Protein AF-A0A2D9LAQ5-F1 (afdb_monomer)

Secondary structure (DSSP, 8-state):
-HHHHHHHHHHHH--HHHHHHHHHHHHHHHHHHHHHHHHHHHHHTHHHHHH-HHHHHHHHHHHHHHHHHHHHHIIIIIHHHHHHTTSSPPP-

Mean predicted aligned error: 6.58 Å

pLDDT: mean 83.54, std 8.56, range [57.47, 94.56]

Sequence (92 aa):
MVYVGALLRIAKHFSGAIKMLIALPIYVLYSVVLVSPLFYMLGQFRPEIQASNLYYAGVLFVWAVVVIPSVVYLGKYRIYELRRAGYFLPSR

Structure (mmCIF, N/CA/C/O backbone):
data_AF-A0A2D9LAQ5-F1
#
_entry.id   AF-A0A2D9LAQ5-F1
#
loop_
_atom_site.group_PDB
_atom_site.id
_atom_site.type_symbol
_atom_site.label_atom_id
_atom_site.label_alt_id
_atom_site.label_comp_id
_atom_site.label_asym_id
_atom_site.label_entity_id
_atom_site.label_seq_id
_atom_site.pdbx_PDB_ins_code
_atom_site.Cartn_x
_atom_site.Cartn_y
_atom_site.Cartn_z
_atom_site.occupancy
_atom_site.B_iso_or_equiv
_atom_site.auth_seq_id
_atom_site.auth_comp_id
_atom_site.auth_asym_id
_atom_site.auth_atom_id
_atom_site.pdbx_PDB_model_num
ATOM 1 N N . MET A 1 1 ? -11.342 -8.055 2.021 1.00 59.53 1 MET A N 1
ATOM 2 C CA . MET A 1 1 ? -12.286 -8.334 3.135 1.00 59.53 1 MET A CA 1
ATOM 3 C C . MET A 1 1 ? -11.625 -8.984 4.352 1.00 59.53 1 MET A C 1
ATOM 5 O O . MET A 1 1 ? -11.908 -8.547 5.461 1.00 59.53 1 MET A O 1
ATOM 9 N N . VAL A 1 2 ? -10.731 -9.964 4.163 1.00 72.62 2 VAL A N 1
ATOM 10 C CA . VAL A 1 2 ? -10.072 -10.717 5.253 1.00 72.62 2 VAL A CA 1
ATOM 11 C C . VAL A 1 2 ? -9.279 -9.822 6.217 1.00 72.62 2 VAL A C 1
ATOM 13 O O . VAL A 1 2 ? -9.470 -9.923 7.423 1.00 72.62 2 VAL A O 1
ATOM 16 N N . TYR A 1 3 ? -8.474 -8.888 5.698 1.00 76.75 3 TYR A N 1
ATOM 17 C CA . TYR A 1 3 ? -7.652 -7.982 6.514 1.00 76.75 3 TYR A CA 1
ATOM 18 C C . TYR A 1 3 ? -8.476 -7.132 7.499 1.00 76.75 3 TYR A C 1
ATOM 20 O O . TYR A 1 3 ? -8.243 -7.161 8.705 1.00 76.75 3 TYR A O 1
ATOM 28 N N . VAL A 1 4 ? -9.504 -6.432 7.007 1.00 75.19 4 VAL A N 1
ATOM 29 C CA . VAL A 1 4 ? -10.359 -5.594 7.866 1.00 75.19 4 VAL A CA 1
ATOM 30 C C . VAL A 1 4 ? -11.173 -6.439 8.844 1.00 75.19 4 VAL A C 1
ATOM 32 O O . VAL A 1 4 ? -11.297 -6.074 10.008 1.00 75.19 4 VAL A O 1
ATOM 35 N N . GLY A 1 5 ? -11.694 -7.588 8.401 1.00 77.69 5 GLY A N 1
ATOM 36 C CA . GLY A 1 5 ? -12.418 -8.507 9.281 1.00 77.69 5 GLY A CA 1
ATOM 37 C C . GLY A 1 5 ? -11.551 -9.026 10.432 1.00 77.69 5 GLY A C 1
ATOM 38 O O . GLY A 1 5 ? -12.022 -9.091 11.567 1.00 77.69 5 GLY A O 1
ATOM 39 N N . ALA A 1 6 ? -10.279 -9.333 10.164 1.00 78.75 6 ALA A N 1
ATOM 40 C CA . ALA A 1 6 ? -9.326 -9.763 11.182 1.00 78.75 6 ALA A CA 1
ATOM 41 C C . ALA A 1 6 ? -9.064 -8.660 12.219 1.00 78.75 6 ALA A C 1
ATOM 43 O O . ALA A 1 6 ? -9.171 -8.914 13.417 1.00 78.75 6 ALA A O 1
ATOM 44 N N . LEU A 1 7 ? -8.824 -7.423 11.773 1.00 81.06 7 LEU A N 1
ATOM 45 C CA . LEU A 1 7 ? -8.634 -6.280 12.671 1.00 81.06 7 LEU A CA 1
ATOM 46 C C . LEU A 1 7 ? -9.875 -5.999 13.526 1.00 81.06 7 LEU A C 1
ATOM 48 O O . LEU A 1 7 ? -9.770 -5.817 14.735 1.00 81.06 7 LEU A O 1
ATOM 52 N N . LEU A 1 8 ? -11.072 -6.028 12.939 1.00 80.94 8 LEU A N 1
ATOM 53 C CA . LEU A 1 8 ? -12.309 -5.838 13.701 1.00 80.94 8 LEU A CA 1
ATOM 54 C C . LEU A 1 8 ? -12.540 -6.961 14.721 1.00 80.94 8 LEU A C 1
ATOM 56 O O . LEU A 1 8 ? -13.018 -6.698 15.823 1.00 80.94 8 LEU A O 1
ATOM 60 N N . ARG A 1 9 ? -12.184 -8.209 14.393 1.00 82.06 9 ARG A N 1
ATOM 61 C CA . ARG A 1 9 ? -12.266 -9.333 15.338 1.00 82.06 9 ARG A CA 1
ATOM 62 C C . ARG A 1 9 ? -11.294 -9.159 16.508 1.00 82.06 9 ARG A C 1
ATOM 64 O O . ARG A 1 9 ? -11.686 -9.439 17.641 1.00 82.06 9 ARG A O 1
ATOM 71 N N . ILE A 1 10 ? -10.083 -8.660 16.256 1.00 80.94 10 ILE A N 1
ATOM 72 C CA . ILE A 1 10 ? -9.107 -8.339 17.307 1.00 80.94 10 ILE A CA 1
ATOM 73 C C . ILE A 1 10 ? -9.641 -7.214 18.191 1.00 80.94 10 ILE A C 1
ATOM 75 O O . ILE A 1 10 ? -9.630 -7.356 19.408 1.00 80.94 10 ILE A O 1
ATOM 79 N N . ALA A 1 11 ? -10.194 -6.150 17.609 1.00 80.69 11 ALA A N 1
ATOM 80 C CA . ALA A 1 11 ? -10.780 -5.052 18.377 1.00 80.69 11 ALA A CA 1
ATOM 81 C C . ALA A 1 11 ? -11.976 -5.458 19.253 1.00 80.69 11 ALA A C 1
ATOM 83 O O . ALA A 1 11 ? -12.249 -4.785 20.242 1.00 80.69 11 ALA A O 1
ATOM 84 N N . LYS A 1 12 ? -12.684 -6.546 18.921 1.00 82.44 12 LYS A N 1
ATOM 85 C CA . LYS A 1 12 ? -13.744 -7.099 19.782 1.00 82.44 12 LYS A CA 1
ATOM 86 C C . LYS A 1 12 ? -13.210 -7.827 21.021 1.00 82.44 12 LYS A C 1
ATOM 88 O O . LYS A 1 12 ? -13.931 -7.898 22.006 1.00 82.44 12 LYS A O 1
ATOM 93 N N . HIS A 1 13 ? -12.000 -8.384 20.963 1.00 83.69 13 HIS A N 1
ATOM 94 C CA . HIS A 1 13 ? -11.433 -9.210 22.042 1.00 83.69 13 HIS A CA 1
ATOM 95 C C . HIS A 1 13 ? -10.332 -8.498 22.835 1.00 83.69 13 HIS A C 1
ATOM 97 O O . HIS A 1 13 ? -10.083 -8.848 23.983 1.00 83.69 13 HIS A O 1
ATOM 103 N N . PHE A 1 14 ? -9.674 -7.502 22.239 1.00 82.00 14 PHE A N 1
ATOM 104 C CA . PHE A 1 14 ? -8.509 -6.835 22.809 1.00 82.00 14 PHE A CA 1
ATOM 105 C C . PHE A 1 14 ? -8.679 -5.314 22.778 1.00 82.00 14 PHE A C 1
ATOM 107 O O . PHE A 1 14 ? -9.132 -4.739 21.786 1.00 82.00 14 PHE A O 1
ATOM 114 N N . SER A 1 15 ? -8.246 -4.649 23.847 1.00 78.69 15 SER A N 1
ATOM 115 C CA . SER A 1 15 ? -8.230 -3.190 23.984 1.00 78.69 15 SER A CA 1
ATOM 116 C C . SER A 1 15 ? -6.807 -2.670 24.248 1.00 78.69 15 SER A C 1
ATOM 118 O O . SER A 1 15 ? -5.878 -3.438 24.512 1.00 78.69 15 SER A O 1
ATOM 120 N N . GLY A 1 16 ? -6.607 -1.355 24.110 1.00 79.19 16 GLY A N 1
ATOM 121 C CA . GLY A 1 16 ? -5.329 -0.700 24.418 1.00 79.19 16 GLY A CA 1
ATOM 122 C C . GLY A 1 16 ? -4.137 -1.179 23.574 1.00 79.19 16 GLY A C 1
ATOM 123 O O . GLY A 1 16 ? -4.276 -1.485 22.387 1.00 79.19 16 GLY A O 1
ATOM 124 N N . ALA A 1 17 ? -2.951 -1.226 24.189 1.00 80.25 17 ALA A N 1
ATOM 125 C CA . ALA A 1 17 ? -1.688 -1.558 23.522 1.00 80.25 17 ALA A CA 1
ATOM 126 C C . ALA A 1 17 ? -1.629 -3.005 22.993 1.00 80.25 17 ALA A C 1
ATOM 128 O O . ALA A 1 17 ? -1.044 -3.257 21.941 1.00 80.25 17 ALA A O 1
ATOM 129 N N . ILE A 1 18 ? -2.292 -3.950 23.668 1.00 81.38 18 ILE A N 1
ATOM 130 C CA . ILE A 1 18 ? -2.307 -5.372 23.281 1.00 81.38 18 ILE A CA 1
ATOM 131 C C . ILE A 1 18 ? -2.950 -5.549 21.898 1.00 81.38 18 ILE A C 1
ATOM 133 O O . ILE A 1 18 ? -2.435 -6.271 21.046 1.00 81.38 18 ILE A O 1
ATOM 137 N N . LYS A 1 19 ? -4.031 -4.811 21.625 1.00 82.44 19 LYS A N 1
ATOM 138 C CA . LYS A 1 19 ? -4.696 -4.789 20.316 1.00 82.44 19 LYS A CA 1
ATOM 139 C C . LYS A 1 19 ? -3.754 -4.344 19.188 1.00 82.44 19 LYS A C 1
ATOM 141 O O . LYS A 1 19 ? -3.815 -4.898 18.091 1.00 82.44 19 LYS A O 1
ATOM 146 N N . MET A 1 20 ? -2.904 -3.346 19.446 1.00 79.88 20 MET A N 1
ATOM 147 C CA . MET A 1 20 ? -1.918 -2.842 18.478 1.00 79.88 20 MET A CA 1
ATOM 148 C C . MET A 1 20 ? -0.831 -3.884 18.204 1.00 79.88 20 MET A C 1
ATOM 150 O O . MET A 1 20 ? -0.519 -4.143 17.044 1.00 79.88 20 MET A O 1
ATOM 154 N N . LEU A 1 21 ? -0.313 -4.531 19.254 1.00 85.56 21 LEU A N 1
ATOM 155 C CA . LEU A 1 21 ? 0.710 -5.574 19.129 1.00 85.56 21 LEU A CA 1
ATOM 156 C C . LEU A 1 21 ? 0.227 -6.759 18.286 1.00 85.56 21 LEU A C 1
ATOM 158 O O . LEU A 1 21 ? 0.972 -7.251 17.448 1.00 85.56 21 LEU A O 1
ATOM 162 N N . ILE A 1 22 ? -1.031 -7.177 18.449 1.00 83.12 22 ILE A N 1
ATOM 163 C CA . ILE A 1 22 ? -1.615 -8.287 17.674 1.00 83.12 22 ILE A CA 1
ATOM 164 C C . ILE A 1 22 ? -1.959 -7.857 16.237 1.00 83.12 22 ILE A C 1
ATOM 166 O O . ILE A 1 22 ? -1.867 -8.652 15.302 1.00 83.12 22 ILE A O 1
ATOM 170 N N . ALA A 1 23 ? -2.341 -6.597 16.028 1.00 82.00 23 ALA A N 1
ATOM 171 C CA . ALA A 1 23 ? -2.637 -6.074 14.696 1.00 82.00 23 ALA A CA 1
ATOM 172 C C . ALA A 1 23 ? -1.382 -5.865 13.832 1.00 82.00 23 ALA A C 1
ATOM 174 O O . ALA A 1 23 ? -1.471 -5.940 12.605 1.00 82.00 23 ALA A O 1
ATOM 175 N N . LEU A 1 24 ? -0.222 -5.626 14.450 1.00 84.00 24 LEU A N 1
ATOM 176 C CA . LEU A 1 24 ? 1.027 -5.338 13.747 1.00 84.00 24 LEU A CA 1
ATOM 177 C C . LEU A 1 24 ? 1.474 -6.493 12.819 1.00 84.00 24 LEU A C 1
ATOM 179 O O . LEU A 1 24 ? 1.682 -6.224 11.635 1.00 84.00 24 LEU A O 1
ATOM 183 N N . PRO A 1 25 ? 1.540 -7.772 13.248 1.00 87.56 25 PRO A N 1
ATOM 184 C CA . PRO A 1 25 ? 1.838 -8.889 12.345 1.00 87.56 25 PRO A CA 1
ATOM 185 C C . PRO A 1 25 ? 0.881 -8.990 11.154 1.00 87.56 25 PRO A C 1
ATOM 187 O O . PRO A 1 25 ? 1.299 -9.294 10.040 1.00 87.56 25 PRO A O 1
ATOM 190 N N . ILE A 1 26 ? -0.405 -8.696 11.362 1.00 86.31 26 ILE A N 1
ATOM 191 C CA . ILE A 1 26 ? -1.418 -8.737 10.299 1.00 86.31 26 ILE A CA 1
ATOM 192 C C . ILE A 1 26 ? -1.191 -7.611 9.294 1.00 86.31 26 ILE A C 1
ATOM 194 O O . ILE A 1 26 ? -1.345 -7.823 8.092 1.00 86.31 26 ILE A O 1
ATOM 198 N N . TYR A 1 27 ? -0.800 -6.427 9.767 1.00 83.50 27 TYR A N 1
ATOM 199 C CA . TYR A 1 27 ? -0.374 -5.336 8.898 1.00 83.50 27 TYR A CA 1
ATOM 200 C C . TYR A 1 27 ? 0.858 -5.725 8.075 1.00 83.50 27 TYR A C 1
ATOM 202 O O . TYR A 1 27 ? 0.851 -5.543 6.862 1.00 83.50 27 TYR A O 1
ATOM 210 N N . VAL A 1 28 ? 1.878 -6.320 8.701 1.00 86.81 28 VAL A N 1
ATOM 211 C CA . VAL A 1 28 ? 3.091 -6.774 8.001 1.00 86.81 28 VAL A CA 1
ATOM 212 C C . VAL A 1 28 ? 2.749 -7.800 6.920 1.00 86.81 28 VAL A C 1
ATOM 214 O O . VAL A 1 28 ? 3.149 -7.627 5.771 1.00 86.81 28 VAL A O 1
ATOM 217 N N . LEU A 1 29 ? 1.953 -8.822 7.249 1.00 88.44 29 LEU A N 1
ATOM 218 C CA . LEU A 1 29 ? 1.505 -9.829 6.283 1.00 88.44 29 LEU A CA 1
ATOM 219 C C . LEU A 1 29 ? 0.729 -9.202 5.121 1.00 88.44 29 LEU A C 1
ATOM 221 O O . LEU A 1 29 ? 0.970 -9.536 3.963 1.00 88.44 29 LEU A O 1
ATOM 225 N N . TYR A 1 30 ? -0.178 -8.270 5.413 1.00 85.06 30 TYR A N 1
ATOM 226 C CA . TYR A 1 30 ? -0.946 -7.574 4.386 1.00 85.06 30 TYR A CA 1
ATOM 227 C C . TYR A 1 30 ? -0.050 -6.750 3.451 1.00 85.06 30 TYR A C 1
ATOM 229 O O . TYR A 1 30 ? -0.221 -6.806 2.234 1.00 85.06 30 TYR A O 1
ATOM 237 N N . SER A 1 31 ?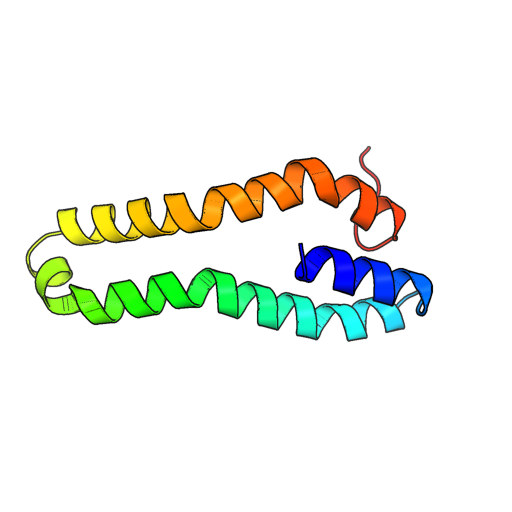 0.945 -6.049 3.998 1.00 85.31 31 SER A N 1
ATOM 238 C CA . SER A 1 31 ? 1.937 -5.311 3.211 1.00 85.31 31 SER A CA 1
ATOM 239 C C . SER A 1 31 ? 2.756 -6.238 2.311 1.00 85.31 31 SER A C 1
ATOM 241 O O . SER A 1 31 ? 2.929 -5.938 1.134 1.00 85.31 31 SER A O 1
ATOM 243 N N . VAL A 1 32 ? 3.200 -7.394 2.815 1.00 89.81 32 VAL A N 1
ATOM 244 C CA . VAL A 1 32 ? 3.917 -8.388 1.996 1.00 89.81 32 VAL A CA 1
ATOM 245 C C . VAL A 1 32 ? 3.046 -8.867 0.833 1.00 89.81 32 VAL A C 1
ATOM 247 O O . VAL A 1 32 ? 3.514 -8.902 -0.301 1.00 89.81 32 VAL A O 1
ATOM 250 N N . VAL A 1 33 ? 1.771 -9.172 1.084 1.00 88.81 33 VAL A N 1
ATOM 251 C CA . VAL A 1 33 ? 0.825 -9.610 0.043 1.00 88.81 33 VAL A CA 1
ATOM 252 C C . VAL A 1 33 ? 0.556 -8.518 -0.998 1.00 88.81 33 VAL A C 1
ATOM 254 O O . VAL A 1 33 ? 0.377 -8.832 -2.170 1.00 88.81 33 VAL A O 1
ATOM 257 N N . LEU A 1 34 ? 0.539 -7.242 -0.606 1.00 87.50 34 LEU A N 1
ATOM 258 C CA . LEU A 1 34 ? 0.352 -6.130 -1.545 1.00 87.50 34 LEU A CA 1
ATOM 259 C C . LEU A 1 34 ? 1.562 -5.894 -2.457 1.00 87.50 34 LEU A C 1
ATOM 261 O O . LEU A 1 34 ? 1.399 -5.484 -3.609 1.00 87.50 34 LEU A O 1
ATOM 265 N N . VAL A 1 35 ? 2.773 -6.113 -1.943 1.00 89.38 35 VAL A N 1
ATOM 266 C CA . VAL A 1 35 ? 4.013 -5.802 -2.666 1.00 89.38 35 VAL A CA 1
ATOM 267 C C . VAL A 1 35 ? 4.570 -7.028 -3.405 1.00 89.38 35 VAL A C 1
ATOM 269 O O . VAL A 1 35 ? 5.265 -6.872 -4.407 1.00 89.38 35 VAL A O 1
ATOM 272 N N . SER A 1 36 ? 4.225 -8.254 -2.997 1.00 91.56 36 SER A N 1
ATOM 273 C CA . SER A 1 36 ? 4.712 -9.479 -3.649 1.00 91.56 36 SER A CA 1
ATOM 274 C C . SER A 1 36 ? 4.433 -9.566 -5.157 1.00 91.56 36 SER A C 1
ATOM 276 O O . SER A 1 36 ? 5.347 -9.983 -5.874 1.00 91.56 36 SER A O 1
ATOM 278 N N . PRO A 1 37 ? 3.276 -9.123 -5.699 1.00 89.75 37 PRO A N 1
ATOM 279 C CA . PRO A 1 37 ? 3.036 -9.184 -7.137 1.00 89.75 37 PRO A CA 1
ATOM 280 C C . PRO A 1 37 ? 3.984 -8.267 -7.912 1.00 89.75 37 PRO A C 1
ATOM 282 O O . PRO A 1 37 ? 4.413 -8.621 -9.006 1.00 89.75 37 PRO A O 1
ATOM 285 N N . LEU A 1 38 ? 4.361 -7.121 -7.331 1.00 92.81 38 LEU A N 1
ATOM 286 C CA . LEU A 1 38 ? 5.319 -6.203 -7.944 1.00 92.81 38 LEU A CA 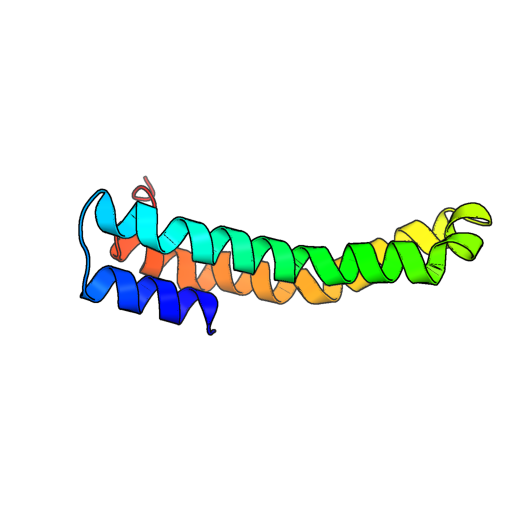1
ATOM 287 C C . LEU A 1 38 ? 6.696 -6.854 -8.053 1.00 92.81 38 LEU A C 1
ATOM 289 O O . LEU A 1 38 ? 7.278 -6.868 -9.131 1.00 92.81 38 LEU A O 1
ATOM 293 N N . PHE A 1 39 ? 7.202 -7.434 -6.961 1.00 93.31 39 PHE A N 1
ATOM 294 C CA . PHE A 1 39 ? 8.496 -8.124 -6.978 1.00 93.31 39 PHE A CA 1
ATOM 295 C C . PHE A 1 39 ? 8.511 -9.298 -7.954 1.00 93.31 39 PHE A C 1
ATOM 297 O O . PHE A 1 39 ? 9.487 -9.473 -8.681 1.00 93.31 39 PHE A O 1
ATOM 304 N N . TYR A 1 40 ? 7.421 -10.066 -8.004 1.00 93.38 40 TYR A N 1
ATOM 305 C CA . TYR A 1 40 ? 7.272 -11.148 -8.967 1.00 93.38 40 TYR A CA 1
ATOM 306 C C . TYR A 1 40 ? 7.355 -10.633 -10.411 1.00 93.38 40 TYR A C 1
ATOM 308 O O . TYR A 1 40 ? 8.165 -11.132 -11.188 1.00 93.38 40 TYR A O 1
ATOM 316 N N . MET A 1 41 ? 6.586 -9.596 -10.761 1.00 92.12 41 MET A N 1
ATOM 317 C CA . MET A 1 41 ? 6.593 -9.022 -12.111 1.00 92.12 41 MET A CA 1
ATOM 318 C C . MET A 1 41 ? 7.947 -8.397 -12.474 1.00 92.12 41 MET A C 1
ATOM 320 O O . MET A 1 41 ? 8.428 -8.594 -13.585 1.00 92.12 41 MET A O 1
ATOM 324 N N . LEU A 1 42 ? 8.598 -7.693 -11.543 1.00 93.50 42 LEU A N 1
ATOM 325 C CA . LEU A 1 42 ? 9.930 -7.116 -11.764 1.00 93.50 42 LEU A CA 1
ATOM 326 C C . LEU A 1 42 ? 10.998 -8.189 -12.008 1.00 93.50 42 LEU A C 1
ATOM 328 O O . LEU A 1 42 ? 11.918 -7.965 -12.791 1.00 93.50 42 LEU A O 1
ATOM 332 N N . GLY A 1 43 ? 10.889 -9.343 -11.345 1.00 92.62 43 GLY A N 1
ATOM 333 C CA . GLY A 1 43 ? 11.766 -10.487 -11.588 1.00 92.62 43 GLY A CA 1
ATOM 334 C C . GLY A 1 43 ? 11.487 -11.162 -12.931 1.00 92.62 43 GLY A C 1
ATOM 335 O O . GLY A 1 43 ? 12.420 -11.426 -13.685 1.00 92.62 43 GLY A O 1
ATOM 336 N N . GLN A 1 44 ? 10.208 -11.393 -13.236 1.00 94.25 44 GLN A N 1
ATOM 337 C CA . GLN A 1 44 ? 9.754 -12.075 -14.449 1.00 94.25 44 GLN A CA 1
ATOM 338 C C . GLN A 1 44 ? 10.108 -11.299 -15.726 1.00 94.25 44 GLN A C 1
ATOM 340 O O . GLN A 1 44 ? 10.569 -11.904 -16.685 1.00 94.25 44 GLN A O 1
ATOM 345 N N . PHE A 1 45 ? 9.924 -9.974 -15.726 1.00 93.00 45 PHE A N 1
ATOM 346 C CA . PHE A 1 45 ? 10.142 -9.107 -16.894 1.00 93.00 45 PHE A CA 1
ATOM 347 C C . PHE A 1 45 ? 11.487 -8.365 -16.857 1.00 93.00 45 PHE A C 1
ATOM 349 O O . PHE A 1 45 ? 11.651 -7.303 -17.459 1.00 93.00 45 PHE A O 1
ATOM 356 N N . ARG A 1 46 ? 12.456 -8.866 -16.080 1.00 92.06 46 ARG A N 1
ATOM 357 C CA . ARG A 1 46 ? 13.744 -8.189 -15.878 1.00 92.06 46 ARG A CA 1
ATOM 358 C C . ARG A 1 46 ? 14.508 -7.937 -17.192 1.00 92.06 46 ARG A C 1
ATOM 360 O O . ARG A 1 46 ? 15.009 -6.820 -17.337 1.00 92.06 46 ARG A O 1
ATOM 367 N N . PRO A 1 47 ? 14.611 -8.896 -18.137 1.00 93.06 47 PRO A N 1
ATOM 368 C CA . PRO A 1 47 ? 15.269 -8.656 -19.425 1.00 93.06 47 PRO A CA 1
ATOM 369 C C . PRO A 1 47 ? 14.587 -7.554 -20.249 1.00 93.06 47 PRO A C 1
ATOM 371 O O . PRO A 1 47 ? 15.252 -6.685 -20.806 1.00 93.06 47 PRO A O 1
ATOM 374 N N . GLU A 1 48 ? 13.257 -7.543 -20.283 1.00 93.06 48 GLU A N 1
ATOM 375 C CA . GLU A 1 48 ? 12.453 -6.585 -21.041 1.00 93.06 48 GLU A CA 1
ATOM 376 C C . GLU A 1 48 ? 12.525 -5.181 -20.432 1.00 93.06 48 GLU A C 1
ATOM 378 O O . GLU A 1 48 ? 12.629 -4.190 -21.156 1.00 93.06 48 GLU A O 1
ATOM 383 N N . ILE A 1 49 ? 12.548 -5.090 -19.099 1.00 92.19 49 ILE A N 1
ATOM 384 C CA . ILE A 1 49 ? 12.759 -3.838 -18.362 1.00 92.19 49 ILE A CA 1
ATOM 385 C C . ILE A 1 49 ? 14.136 -3.243 -18.679 1.00 92.19 49 ILE A C 1
ATOM 387 O O . ILE A 1 49 ? 14.246 -2.032 -18.857 1.00 92.19 49 ILE A O 1
ATOM 391 N N . GLN A 1 50 ? 15.182 -4.073 -18.769 1.00 91.81 50 GLN A N 1
ATOM 392 C CA . GLN A 1 50 ? 16.521 -3.607 -19.149 1.00 91.81 50 GLN A CA 1
ATOM 393 C C . GLN A 1 50 ? 16.587 -3.146 -20.608 1.00 91.81 50 GLN A C 1
ATOM 395 O O . GLN A 1 50 ? 17.358 -2.243 -20.925 1.00 91.81 50 GLN A O 1
ATOM 400 N N . ALA A 1 51 ? 15.773 -3.737 -21.485 1.00 91.56 51 ALA A N 1
ATOM 401 C CA . ALA A 1 51 ? 15.695 -3.352 -22.888 1.00 91.56 51 ALA A CA 1
ATOM 402 C C . ALA A 1 51 ? 14.911 -2.046 -23.105 1.00 91.56 51 ALA A C 1
ATOM 404 O O . ALA A 1 51 ? 15.248 -1.270 -23.998 1.00 91.56 51 ALA A O 1
ATOM 405 N N . SER A 1 52 ? 13.859 -1.786 -22.319 1.00 91.38 52 SER A N 1
ATOM 406 C CA . SER A 1 52 ? 13.076 -0.554 -22.431 1.00 91.38 52 SER A CA 1
ATOM 407 C C . SER A 1 52 ? 12.318 -0.196 -21.152 1.00 91.38 52 SER A C 1
ATOM 409 O O . SER A 1 52 ? 11.557 -0.990 -20.596 1.00 91.38 52 SER A O 1
ATOM 411 N N . ASN A 1 53 ? 12.405 1.083 -20.774 1.00 89.94 53 ASN A N 1
ATOM 412 C CA . ASN A 1 53 ? 11.642 1.662 -19.664 1.00 89.94 53 ASN A CA 1
ATOM 413 C C . ASN A 1 53 ? 10.115 1.592 -19.857 1.00 89.94 53 ASN A C 1
ATOM 415 O O . ASN A 1 53 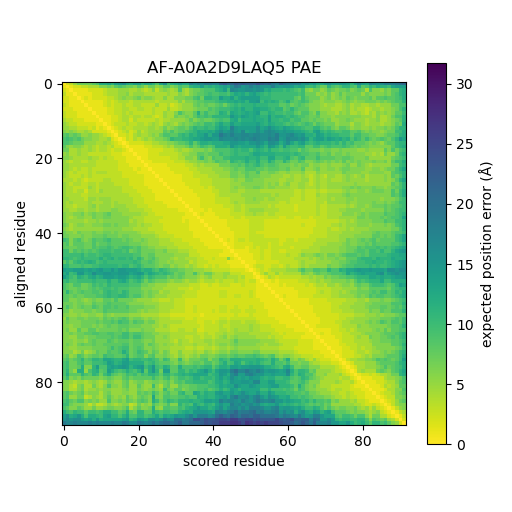? 9.374 1.731 -18.883 1.00 89.94 53 ASN A O 1
ATOM 419 N N . LEU A 1 54 ? 9.623 1.353 -21.079 1.00 91.75 54 LEU A N 1
ATOM 420 C CA . LEU A 1 54 ? 8.192 1.152 -21.327 1.00 91.75 54 LEU A CA 1
ATOM 421 C C . LEU A 1 54 ? 7.661 -0.102 -20.619 1.00 91.75 54 LEU A C 1
ATOM 423 O O . LEU A 1 54 ? 6.546 -0.078 -20.100 1.00 91.75 54 LEU A O 1
ATOM 427 N N . TYR A 1 55 ? 8.466 -1.165 -20.521 1.00 90.00 55 TYR A N 1
ATOM 428 C CA . TYR A 1 55 ? 8.081 -2.373 -19.786 1.00 90.00 55 TYR A CA 1
ATOM 429 C C . TYR A 1 55 ? 8.003 -2.119 -18.283 1.00 90.00 55 TYR A C 1
ATOM 431 O O . TYR A 1 55 ? 7.077 -2.591 -17.628 1.00 90.00 55 TYR A O 1
ATOM 439 N N . TYR A 1 56 ? 8.911 -1.302 -17.744 1.00 90.50 56 TYR A N 1
ATOM 440 C CA . TYR A 1 56 ? 8.851 -0.882 -16.346 1.00 90.50 56 TYR A CA 1
ATOM 441 C C . TYR A 1 56 ? 7.565 -0.098 -16.045 1.00 90.50 56 TYR A C 1
ATOM 443 O O . TYR A 1 56 ? 6.858 -0.409 -15.085 1.00 90.50 56 TYR A O 1
ATOM 451 N N . ALA A 1 57 ? 7.207 0.862 -16.905 1.00 93.31 57 ALA A N 1
ATOM 452 C CA . ALA A 1 57 ? 5.954 1.606 -16.782 1.00 93.31 57 ALA A CA 1
ATOM 453 C C . ALA A 1 57 ? 4.722 0.686 -16.885 1.00 93.31 57 ALA A C 1
ATOM 455 O O . ALA A 1 57 ? 3.784 0.827 -16.100 1.00 93.31 57 ALA A O 1
ATOM 456 N N . GLY A 1 58 ? 4.746 -0.292 -17.796 1.00 93.88 58 GLY A N 1
ATOM 457 C CA . GLY A 1 58 ? 3.695 -1.300 -17.936 1.00 93.88 58 GLY A CA 1
ATOM 458 C C . GLY A 1 58 ? 3.522 -2.161 -16.681 1.00 93.88 58 GLY A C 1
ATOM 459 O O . GLY A 1 58 ? 2.401 -2.326 -16.203 1.00 93.88 58 GLY A O 1
ATOM 460 N N . VAL A 1 59 ? 4.621 -2.644 -16.094 1.00 93.38 59 VAL A N 1
ATOM 461 C CA . VAL A 1 59 ? 4.604 -3.416 -14.839 1.00 93.38 59 VAL A CA 1
ATOM 462 C C . VAL A 1 59 ? 4.011 -2.595 -13.693 1.00 93.38 59 VAL A C 1
ATOM 464 O O . VAL A 1 59 ? 3.135 -3.085 -12.978 1.00 93.38 59 VAL A O 1
ATOM 467 N N . LEU A 1 60 ? 4.424 -1.332 -13.541 1.00 93.75 60 LEU A N 1
ATOM 468 C CA . LEU A 1 60 ? 3.866 -0.441 -12.519 1.00 93.75 60 LEU A CA 1
ATOM 469 C C . LEU A 1 60 ? 2.373 -0.185 -12.730 1.00 93.75 60 LEU A C 1
ATOM 471 O O . LEU A 1 60 ? 1.612 -0.197 -11.764 1.00 93.75 60 LEU A O 1
ATOM 475 N N . PHE A 1 61 ? 1.947 0.020 -13.977 1.00 94.56 61 PHE A N 1
ATOM 476 C CA . PHE A 1 61 ? 0.545 0.248 -14.307 1.00 94.56 61 PHE A CA 1
ATOM 477 C C . PHE A 1 61 ? -0.319 -0.970 -13.969 1.00 94.56 61 PHE A C 1
ATOM 479 O O . PHE A 1 61 ? -1.327 -0.837 -13.277 1.00 94.56 61 PHE A O 1
ATOM 486 N N . VAL A 1 62 ? 0.096 -2.168 -14.388 1.00 93.25 62 VAL A N 1
ATOM 487 C CA . VAL A 1 62 ? -0.629 -3.412 -14.091 1.00 93.25 62 VAL A CA 1
ATOM 488 C C . VAL A 1 62 ? -0.686 -3.660 -12.585 1.00 93.25 62 VAL A C 1
ATOM 490 O O . VAL A 1 62 ? -1.756 -3.953 -12.050 1.00 93.25 62 VAL A O 1
ATOM 493 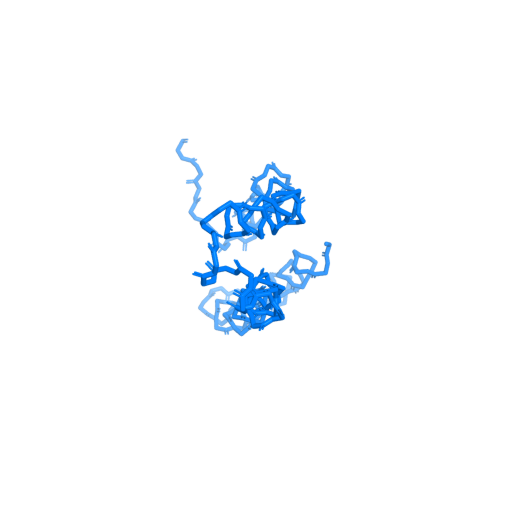N N . TRP A 1 63 ? 0.430 -3.481 -11.875 1.00 93.00 63 TRP A N 1
ATOM 494 C CA . TRP A 1 63 ? 0.452 -3.592 -10.419 1.00 93.00 63 TRP A CA 1
ATOM 495 C C . TRP A 1 63 ? -0.509 -2.596 -9.752 1.00 93.00 63 TRP A C 1
ATOM 497 O O . TRP A 1 63 ? -1.286 -2.977 -8.873 1.00 93.00 63 TRP A O 1
ATOM 507 N N . ALA A 1 64 ? -0.520 -1.341 -10.206 1.00 90.88 64 ALA A N 1
ATOM 508 C CA . ALA A 1 64 ? -1.418 -0.316 -9.693 1.00 90.88 64 ALA A CA 1
ATOM 509 C C . ALA A 1 64 ? -2.892 -0.682 -9.928 1.00 90.88 64 ALA A C 1
ATOM 511 O O . ALA A 1 64 ? -3.696 -0.572 -9.006 1.00 90.88 64 ALA A O 1
ATOM 512 N N . VAL A 1 65 ? -3.252 -1.193 -11.109 1.00 92.06 65 VAL A N 1
ATOM 513 C CA . VAL A 1 65 ? -4.619 -1.657 -11.414 1.00 92.06 65 VAL A CA 1
ATOM 514 C C . VAL A 1 65 ? -5.069 -2.771 -10.460 1.00 92.06 65 VAL A C 1
ATOM 516 O O . VAL A 1 65 ? -6.227 -2.792 -10.048 1.00 92.06 65 VAL A O 1
ATOM 519 N N . VAL A 1 66 ? -4.162 -3.663 -10.053 1.00 87.94 66 VAL A N 1
ATOM 520 C CA . VAL A 1 66 ? -4.460 -4.743 -9.097 1.00 87.94 66 VAL A CA 1
ATOM 521 C C . VAL A 1 66 ? -4.588 -4.218 -7.658 1.00 87.94 66 VAL A C 1
ATOM 523 O O . VAL A 1 66 ? -5.482 -4.632 -6.915 1.00 87.94 66 VAL A O 1
ATOM 526 N N . VAL A 1 67 ? -3.713 -3.299 -7.243 1.00 87.50 67 VAL A N 1
ATOM 527 C CA . VAL A 1 67 ? -3.612 -2.845 -5.844 1.00 87.50 67 VAL A CA 1
ATOM 528 C C . VAL A 1 67 ? -4.576 -1.707 -5.502 1.00 87.50 67 VAL A C 1
ATOM 530 O O . VAL A 1 67 ? -5.164 -1.709 -4.415 1.00 87.50 67 VAL A O 1
ATOM 533 N N . ILE A 1 68 ? -4.786 -0.750 -6.411 1.00 88.00 68 ILE A N 1
ATOM 534 C CA . ILE A 1 68 ? -5.597 0.455 -6.176 1.00 88.00 68 ILE A CA 1
ATOM 535 C C . ILE A 1 68 ? -7.013 0.123 -5.684 1.00 88.00 68 ILE A C 1
ATOM 537 O O . ILE A 1 68 ? -7.413 0.717 -4.681 1.00 88.00 68 ILE A O 1
ATOM 541 N N . PRO A 1 69 ? -7.775 -0.822 -6.275 1.00 86.25 69 PRO A N 1
ATOM 542 C CA . PRO A 1 69 ? -9.117 -1.146 -5.789 1.00 86.25 69 PRO A CA 1
ATOM 543 C C . PRO A 1 69 ? -9.126 -1.565 -4.315 1.00 86.25 69 PRO A C 1
ATOM 545 O O . PRO A 1 69 ? -9.992 -1.140 -3.548 1.00 86.25 69 PRO A O 1
ATOM 548 N N . SER A 1 70 ? -8.123 -2.339 -3.892 1.00 81.50 70 SER A N 1
ATOM 549 C CA . SER A 1 70 ? -7.981 -2.788 -2.503 1.00 81.50 70 SER A CA 1
ATOM 550 C C . SER A 1 70 ? -7.646 -1.632 -1.559 1.00 81.50 70 SER A C 1
ATOM 552 O O . SER A 1 70 ? -8.240 -1.528 -0.483 1.00 81.50 70 SER A O 1
ATOM 554 N N . VAL A 1 71 ? -6.739 -0.737 -1.966 1.00 83.12 71 VAL A N 1
ATOM 555 C CA . VAL A 1 71 ? -6.345 0.449 -1.185 1.00 83.12 71 VAL A CA 1
ATOM 556 C C . VAL A 1 71 ? -7.500 1.444 -1.067 1.00 83.12 71 VAL A C 1
ATOM 558 O O . VAL A 1 71 ? -7.817 1.891 0.036 1.00 83.12 71 VAL A O 1
ATOM 561 N N . VAL A 1 72 ? -8.179 1.745 -2.176 1.00 84.56 72 VAL A N 1
ATOM 562 C CA . VAL A 1 72 ? -9.346 2.638 -2.214 1.00 84.56 72 VAL A CA 1
ATOM 563 C C . VAL A 1 72 ? -10.475 2.077 -1.358 1.00 84.56 72 VAL A C 1
ATOM 565 O O . VAL A 1 72 ? -11.077 2.815 -0.577 1.00 84.56 72 VAL A O 1
ATOM 568 N N . TYR A 1 73 ? -10.741 0.771 -1.442 1.00 80.19 73 TYR A N 1
ATOM 569 C CA . TYR A 1 73 ? -11.762 0.135 -0.617 1.00 80.19 73 TYR A CA 1
ATOM 570 C C . TYR A 1 73 ? -11.458 0.275 0.884 1.00 80.19 73 TYR A C 1
ATOM 572 O O . TYR A 1 73 ? -12.333 0.638 1.674 1.00 80.19 73 TYR A O 1
ATOM 580 N N . LEU A 1 74 ? -10.203 0.040 1.278 1.00 75.38 74 LEU A N 1
ATOM 581 C CA . LEU A 1 74 ? -9.734 0.201 2.655 1.00 75.38 74 LEU A CA 1
ATOM 582 C C . LEU A 1 74 ? -9.872 1.640 3.156 1.00 75.38 74 LEU A C 1
ATOM 584 O O . LEU A 1 74 ? -10.464 1.867 4.214 1.00 75.38 74 LEU A O 1
ATOM 588 N N . GLY A 1 75 ? -9.359 2.599 2.385 1.00 74.69 75 GLY A N 1
ATOM 589 C CA . GLY A 1 75 ? -9.358 4.012 2.750 1.00 74.69 75 GLY A CA 1
ATOM 590 C C . GLY A 1 75 ? -10.760 4.614 2.812 1.00 74.69 75 GLY A C 1
ATOM 591 O O . GLY A 1 75 ? -11.078 5.333 3.753 1.00 74.69 75 GLY A O 1
ATOM 592 N N . LYS A 1 76 ? -11.626 4.290 1.847 1.00 73.62 76 LYS A N 1
ATOM 593 C CA . LYS A 1 76 ? -12.950 4.913 1.730 1.00 73.62 76 LYS A CA 1
ATOM 594 C C . LYS A 1 76 ? -14.006 4.270 2.628 1.00 73.62 76 LYS A C 1
ATOM 596 O O . LYS A 1 76 ? -14.787 4.987 3.243 1.00 73.62 76 LYS A O 1
ATOM 601 N N . TYR A 1 77 ? -14.044 2.940 2.720 1.00 66.12 77 TYR A N 1
ATOM 602 C CA . TYR A 1 77 ? -15.167 2.238 3.361 1.00 66.12 77 TYR A CA 1
ATOM 603 C C . TYR A 1 77 ? -14.841 1.680 4.743 1.00 66.12 77 TYR A C 1
ATOM 605 O O . TYR A 1 77 ? -15.743 1.462 5.546 1.00 66.12 77 TYR A O 1
ATOM 613 N N . ARG A 1 78 ? -13.564 1.426 5.041 1.00 72.12 78 ARG A N 1
ATOM 614 C CA . ARG A 1 78 ? -13.172 0.667 6.238 1.00 72.12 78 ARG A CA 1
ATOM 615 C C . ARG A 1 78 ? -12.320 1.460 7.222 1.00 72.12 78 ARG A C 1
ATOM 617 O O . ARG A 1 78 ? -12.249 1.080 8.388 1.00 72.12 78 ARG A O 1
ATOM 624 N N . ILE A 1 79 ? -11.763 2.602 6.812 1.00 74.69 79 ILE A N 1
ATOM 625 C CA . ILE A 1 79 ? -11.028 3.500 7.713 1.00 74.69 79 ILE A CA 1
ATOM 626 C C . ILE A 1 79 ? -11.927 4.033 8.834 1.00 74.69 79 ILE A C 1
ATOM 628 O O . ILE A 1 79 ? -11.479 4.153 9.970 1.00 74.69 79 ILE A O 1
ATOM 632 N N . TYR A 1 80 ? -13.210 4.283 8.546 1.00 73.12 80 TYR A N 1
ATOM 633 C CA . TYR A 1 80 ? -14.183 4.731 9.542 1.00 73.12 80 TYR A CA 1
ATOM 634 C C . TYR A 1 80 ? -14.426 3.666 10.618 1.00 73.12 80 TYR A C 1
ATOM 636 O O . TYR A 1 80 ? -14.414 3.967 11.810 1.00 73.12 80 TYR A O 1
ATOM 644 N N . GLU A 1 81 ? -14.586 2.406 10.212 1.00 73.94 81 GLU A N 1
ATOM 645 C CA . GLU A 1 81 ? -14.785 1.291 11.140 1.00 73.94 81 GLU A CA 1
ATOM 646 C C . GLU A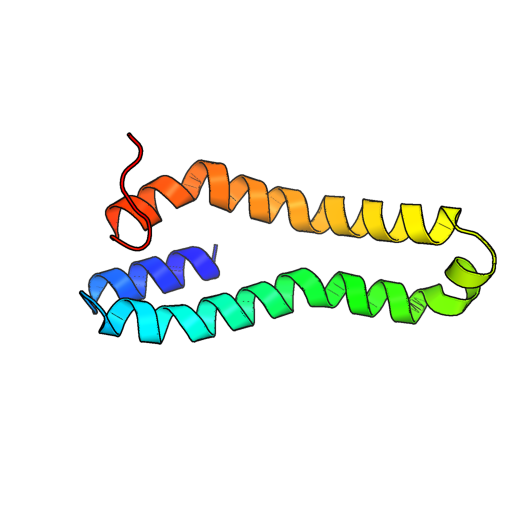 1 81 ? -13.531 1.004 11.969 1.00 73.94 81 GLU A C 1
ATOM 648 O O . GLU A 1 81 ? -13.624 0.795 13.176 1.00 73.94 81 GLU A O 1
ATOM 653 N N . LEU A 1 82 ? -12.348 1.054 11.354 1.00 74.25 82 LEU A N 1
ATOM 654 C CA . LEU A 1 82 ? -11.077 0.876 12.058 1.00 74.25 82 LEU A CA 1
ATOM 655 C C . LEU A 1 82 ?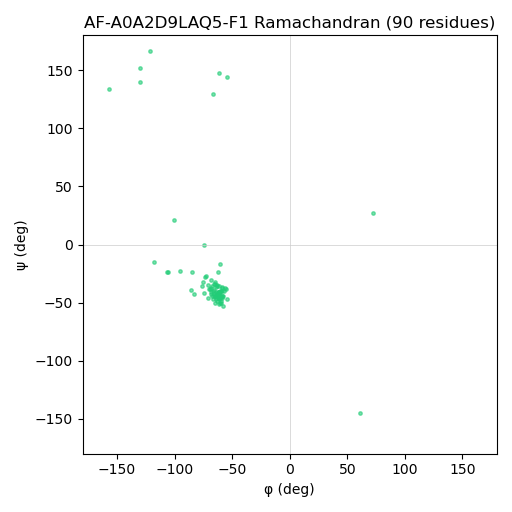 -10.788 2.035 13.024 1.00 74.25 82 LEU A C 1
ATOM 657 O O . LEU A 1 82 ? -10.272 1.816 14.120 1.00 74.25 82 LEU A O 1
ATOM 661 N N . ARG A 1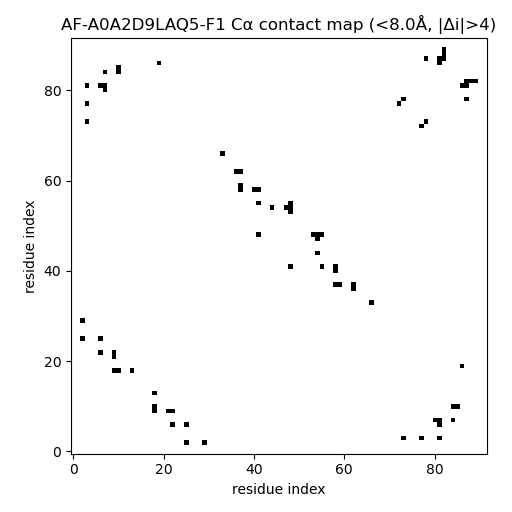 83 ? -11.174 3.263 12.661 1.00 77.44 83 ARG A N 1
ATOM 662 C CA . ARG A 1 83 ? -11.118 4.440 13.537 1.00 77.44 83 ARG A CA 1
ATOM 663 C C . ARG A 1 83 ? -12.080 4.300 14.719 1.00 77.44 83 ARG A C 1
ATOM 665 O O . ARG A 1 83 ? -11.659 4.508 15.850 1.00 77.44 83 ARG A O 1
ATOM 672 N N . ARG A 1 84 ? -13.324 3.849 14.495 1.00 76.50 84 ARG A N 1
ATOM 673 C CA . ARG A 1 84 ? -14.268 3.488 15.576 1.00 76.50 84 ARG A CA 1
ATOM 674 C C . ARG A 1 84 ? -13.729 2.382 16.482 1.00 76.50 84 ARG A C 1
ATOM 676 O O . ARG A 1 84 ? -13.923 2.432 17.688 1.00 76.50 84 ARG A O 1
ATOM 683 N N . ALA A 1 85 ? -13.019 1.413 15.915 1.00 75.81 85 ALA A N 1
ATOM 684 C CA . ALA A 1 85 ? -12.349 0.351 16.657 1.00 75.81 85 ALA A CA 1
ATOM 685 C C . ALA A 1 85 ? -11.075 0.825 17.392 1.00 75.81 85 ALA A C 1
ATOM 687 O O . ALA A 1 85 ? -10.407 0.024 18.049 1.00 75.81 85 ALA A O 1
ATOM 688 N N . GLY A 1 86 ? -10.710 2.109 17.290 1.00 75.25 86 GLY A N 1
ATOM 689 C CA . GLY A 1 86 ? -9.570 2.719 17.971 1.00 75.25 86 GLY A CA 1
ATOM 690 C C . GLY A 1 86 ? -8.208 2.308 17.407 1.00 75.25 86 GLY A C 1
ATOM 691 O O . GLY A 1 86 ? -7.248 2.232 18.172 1.00 75.25 86 GLY A O 1
ATOM 692 N N . TYR A 1 87 ? -8.125 1.940 16.125 1.00 73.88 87 TYR A N 1
ATOM 693 C CA . TYR A 1 87 ? -6.846 1.722 15.430 1.00 73.88 87 TYR A CA 1
ATOM 694 C C . TYR A 1 87 ? -6.243 3.016 14.876 1.00 73.88 87 TYR A C 1
ATOM 696 O O . TYR A 1 87 ? -5.034 3.094 14.694 1.00 73.88 87 TYR A O 1
ATOM 704 N N . PHE A 1 88 ? -7.074 4.031 14.629 1.00 73.31 88 PHE A N 1
ATOM 705 C CA . PHE A 1 88 ? -6.659 5.315 14.070 1.00 73.31 88 PHE A CA 1
ATOM 706 C C . PHE A 1 88 ? -7.212 6.470 14.902 1.00 73.31 88 PHE A C 1
ATOM 708 O O . PHE A 1 88 ? -8.282 6.351 15.499 1.00 73.31 88 PHE A O 1
ATOM 715 N N . LEU A 1 89 ? -6.497 7.597 14.901 1.00 69.62 89 LEU A N 1
ATOM 716 C CA . LEU A 1 89 ? -6.946 8.830 15.548 1.00 69.62 89 LEU A CA 1
ATOM 717 C C . LEU A 1 89 ? -8.262 9.334 14.922 1.00 69.62 89 LEU A C 1
ATOM 719 O O . LEU A 1 89 ? -8.462 9.142 13.713 1.00 69.62 89 LEU A O 1
ATOM 723 N N . PRO A 1 90 ? -9.150 9.981 15.704 1.00 65.25 90 PRO A N 1
ATOM 724 C CA . PRO A 1 90 ? -10.372 10.597 15.188 1.00 65.25 90 PRO A CA 1
ATOM 725 C C . PRO A 1 90 ? -10.064 11.575 14.046 1.00 65.25 90 PRO A C 1
ATOM 727 O O . PRO A 1 90 ? -9.040 12.258 14.088 1.00 65.25 90 PRO A O 1
ATOM 730 N N . SER A 1 91 ? -10.932 11.656 13.028 1.00 62.75 91 SER A N 1
ATOM 731 C CA . SER A 1 91 ? -10.860 12.806 12.114 1.00 62.75 91 SER A CA 1
ATOM 732 C C . SER A 1 91 ? -11.239 14.032 12.920 1.00 62.75 91 SER A C 1
ATOM 734 O O . SER A 1 91 ? -12.268 13.988 13.596 1.00 62.75 91 SER A O 1
ATOM 736 N N . ARG A 1 92 ? -10.421 15.080 12.850 1.00 57.47 92 ARG A N 1
ATOM 737 C CA . ARG A 1 92 ? -10.913 16.429 13.126 1.00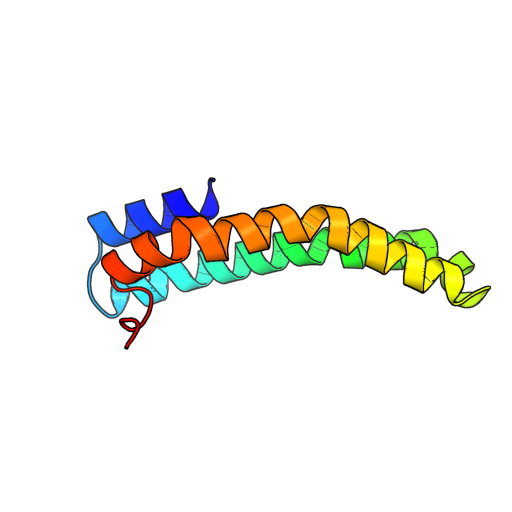 57.47 92 ARG A CA 1
ATOM 738 C C . ARG A 1 92 ? -11.943 16.817 12.072 1.00 57.47 92 ARG A C 1
ATOM 740 O O . ARG A 1 92 ? -11.857 16.249 10.953 1.00 57.47 92 ARG A O 1
#

Radius of gyration: 17.15 Å; Cα contacts (8 Å, |Δi|>4): 41; chains: 1; bounding box: 32×28×47 Å

Solvent-accessible surfa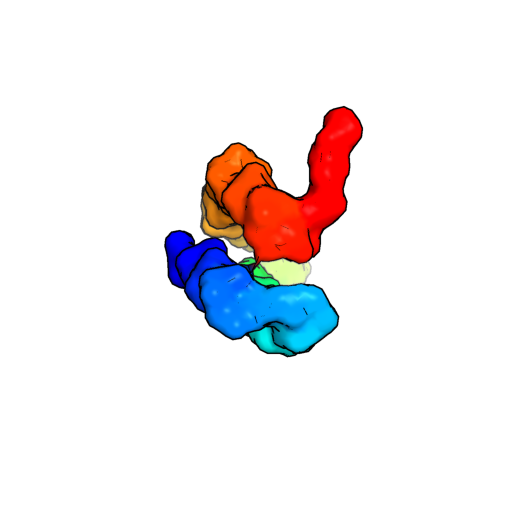ce area (backbone atoms only — not comparable to full-atom values): 5281 Å² total; per-residue (Å²): 112,68,70,63,52,52,51,54,55,42,47,74,76,35,65,74,70,62,33,52,63,64,42,46,60,55,50,53,54,50,52,50,64,69,49,46,61,50,57,50,49,54,61,74,44,40,72,53,34,75,73,33,66,65,48,46,53,49,52,54,50,55,45,44,68,66,46,46,63,57,52,51,47,43,62,73,70,40,44,64,56,41,29,75,59,66,75,41,80,80,83,129

Foldseek 3Di:
DVLLVVLLVLLVVDDDPVSVVVNVVSVVVVVCVLCVQLVVLCVVCVVVCVVDVVSVVVSVVVSCVVRVVVVCCCVPPRVVVSVVSVVDPDDD